Protein AF-A0A2N2DLX6-F1 (afdb_monomer_lite)

pLDDT: mean 89.73, std 10.31, range [38.12, 97.88]

Structure (mmCIF, N/CA/C/O backbone):
data_AF-A0A2N2DLX6-F1
#
_entry.id   AF-A0A2N2DLX6-F1
#
loop_
_atom_site.group_PDB
_atom_site.id
_atom_site.type_symbol
_atom_site.label_atom_id
_atom_site.label_alt_id
_atom_site.label_comp_id
_atom_site.label_asym_id
_atom_site.label_entity_id
_atom_site.label_seq_id
_atom_site.pdbx_PDB_ins_code
_atom_site.Cartn_x
_atom_site.Cartn_y
_atom_site.Cartn_z
_atom_site.occupancy
_atom_site.B_iso_or_equiv
_atom_site.auth_seq_id
_atom_site.auth_comp_id
_atom_site.auth_asym_id
_atom_site.auth_atom_id
_atom_site.pdbx_PDB_model_num
ATOM 1 N N . MET A 1 1 ? 46.794 -25.945 -64.227 1.00 38.12 1 MET A N 1
ATOM 2 C CA . MET A 1 1 ? 47.558 -24.685 -64.348 1.00 38.12 1 MET A CA 1
ATOM 3 C C . MET A 1 1 ? 46.532 -23.565 -64.171 1.00 38.12 1 MET A C 1
ATOM 5 O O . MET A 1 1 ? 45.682 -23.446 -65.035 1.00 38.12 1 MET A O 1
ATOM 9 N N . LEU A 1 2 ? 46.270 -23.154 -62.918 1.00 45.91 2 LEU A N 1
ATOM 10 C CA . LEU A 1 2 ? 46.812 -21.938 -62.258 1.00 45.91 2 LEU A CA 1
ATOM 11 C C . LEU A 1 2 ? 46.259 -20.665 -62.943 1.00 45.91 2 LEU A C 1
ATOM 13 O O . LEU A 1 2 ? 46.524 -20.515 -64.124 1.00 45.91 2 LEU A O 1
ATOM 17 N N . LEU A 1 3 ? 45.515 -19.717 -62.358 1.00 49.00 3 LEU A N 1
ATOM 18 C CA . LEU A 1 3 ? 45.107 -19.323 -60.996 1.00 49.00 3 LEU A CA 1
ATOM 19 C C . LEU A 1 3 ? 43.761 -18.553 -61.140 1.00 49.00 3 LEU A C 1
ATOM 21 O O . LEU A 1 3 ? 43.559 -17.886 -62.147 1.00 49.00 3 LEU A O 1
ATOM 25 N N . ASP A 1 4 ? 42.742 -18.783 -60.311 1.00 54.53 4 ASP A N 1
ATOM 26 C CA . ASP A 1 4 ? 42.351 -17.916 -59.177 1.00 54.53 4 ASP A CA 1
ATOM 27 C C . ASP A 1 4 ? 42.213 -16.412 -59.535 1.00 54.53 4 ASP A C 1
ATOM 29 O O . ASP A 1 4 ? 43.084 -15.610 -59.209 1.00 54.53 4 ASP A O 1
ATOM 33 N N . ASP A 1 5 ? 41.122 -16.017 -60.212 1.00 52.72 5 ASP A N 1
ATOM 34 C CA . ASP A 1 5 ? 40.798 -14.598 -60.440 1.00 52.72 5 ASP A CA 1
ATOM 35 C C . ASP A 1 5 ? 39.872 -14.085 -59.326 1.00 52.72 5 ASP A C 1
ATOM 37 O O . ASP A 1 5 ? 38.638 -14.162 -59.383 1.00 52.72 5 ASP A O 1
ATOM 41 N N . LYS A 1 6 ? 40.510 -13.630 -58.245 1.00 55.53 6 LYS A N 1
ATOM 42 C CA . LYS A 1 6 ? 39.879 -13.025 -57.071 1.00 55.53 6 LYS A CA 1
ATOM 43 C C . LYS A 1 6 ? 39.312 -11.655 -57.437 1.00 55.53 6 LYS A C 1
ATOM 45 O O . LYS A 1 6 ? 39.980 -10.634 -57.287 1.00 55.53 6 LYS A O 1
ATOM 50 N N . ARG A 1 7 ? 38.052 -11.617 -57.873 1.00 64.12 7 ARG A N 1
ATOM 51 C CA . ARG A 1 7 ? 37.293 -10.365 -58.000 1.00 64.12 7 ARG A CA 1
ATOM 52 C C . ARG A 1 7 ? 37.119 -9.766 -56.603 1.00 64.12 7 ARG A C 1
ATOM 54 O O . ARG A 1 7 ? 36.370 -10.294 -55.787 1.00 64.12 7 ARG A O 1
ATOM 61 N N . GLY A 1 8 ? 37.873 -8.709 -56.310 1.00 64.69 8 GLY A N 1
ATOM 62 C CA . GLY A 1 8 ? 37.719 -7.936 -55.081 1.00 64.69 8 GLY A CA 1
ATOM 63 C C . GLY A 1 8 ? 36.327 -7.309 -55.005 1.00 64.69 8 GLY A C 1
ATOM 64 O O . GLY A 1 8 ? 35.764 -6.917 -56.026 1.00 64.69 8 GLY A O 1
ATOM 65 N N . ILE A 1 9 ? 35.777 -7.223 -53.793 1.00 71.75 9 ILE A N 1
ATOM 66 C CA . ILE A 1 9 ? 34.513 -6.527 -53.522 1.00 71.75 9 ILE A CA 1
ATOM 67 C C . ILE A 1 9 ? 34.672 -5.065 -53.958 1.00 71.75 9 ILE A C 1
ATOM 69 O O . ILE A 1 9 ? 35.661 -4.414 -53.605 1.00 71.75 9 ILE A O 1
ATOM 73 N N . SER A 1 10 ? 33.718 -4.544 -54.732 1.00 86.44 10 SER A N 1
ATOM 74 C CA . SER A 1 10 ? 33.741 -3.136 -55.136 1.00 86.44 10 SER A CA 1
ATOM 75 C C . SER A 1 10 ? 33.531 -2.240 -53.914 1.00 86.44 10 SER A C 1
ATOM 77 O O . SER A 1 10 ? 32.665 -2.505 -53.084 1.00 86.44 10 SER A O 1
ATOM 79 N N . PHE A 1 11 ? 34.274 -1.136 -53.807 1.00 82.56 11 PHE A N 1
ATOM 80 C CA . PHE A 1 11 ? 34.118 -0.178 -52.703 1.00 82.56 11 PHE A CA 1
ATOM 81 C C . PHE A 1 11 ? 32.663 0.300 -52.546 1.00 82.56 11 PHE A C 1
ATOM 83 O O . PHE A 1 11 ? 32.160 0.428 -51.431 1.00 82.56 11 PHE A O 1
ATOM 90 N N . LEU A 1 12 ? 31.959 0.484 -53.667 1.00 88.88 12 LEU A N 1
ATOM 91 C CA . LEU A 1 12 ? 30.547 0.863 -53.682 1.00 88.88 12 LEU A CA 1
ATOM 92 C C . LEU A 1 12 ? 29.637 -0.232 -53.102 1.00 88.88 12 LEU A C 1
ATOM 94 O O . LEU A 1 12 ? 28.677 0.073 -52.400 1.00 88.88 12 LEU A O 1
ATOM 98 N N . GLU A 1 13 ? 29.945 -1.501 -53.368 1.00 86.88 13 GLU A N 1
ATOM 99 C CA . GLU A 1 13 ? 29.190 -2.651 -52.863 1.00 86.88 13 GLU A CA 1
ATOM 100 C C . GLU A 1 13 ? 29.298 -2.748 -51.338 1.00 86.88 13 GLU A C 1
ATOM 102 O O . GLU A 1 13 ? 28.284 -2.864 -50.652 1.00 86.88 13 GLU A O 1
ATOM 107 N N . THR A 1 14 ? 30.503 -2.564 -50.793 1.00 90.12 14 THR A N 1
ATOM 108 C CA . THR A 1 14 ? 30.725 -2.508 -49.341 1.00 90.12 14 THR A CA 1
ATOM 109 C C . THR A 1 14 ? 29.944 -1.367 -48.685 1.00 90.12 14 THR A C 1
ATOM 111 O O . THR A 1 14 ? 29.350 -1.563 -47.626 1.00 90.12 14 THR A O 1
ATOM 114 N N . LEU A 1 15 ? 29.892 -0.184 -49.308 1.00 93.19 15 LEU A N 1
ATOM 115 C CA . LEU A 1 15 ? 29.129 0.954 -48.780 1.00 93.19 15 LEU A CA 1
ATOM 116 C C . LEU A 1 15 ? 27.617 0.698 -48.770 1.00 93.19 15 LEU A C 1
ATOM 118 O O . LEU A 1 15 ? 26.944 1.074 -47.810 1.00 93.19 15 LEU A O 1
ATOM 122 N N . MET A 1 16 ? 27.086 0.039 -49.802 1.00 93.50 16 MET A N 1
ATOM 123 C CA . MET A 1 16 ? 25.670 -0.340 -49.850 1.00 93.50 16 MET A CA 1
ATOM 124 C C . MET A 1 16 ? 25.325 -1.400 -48.799 1.00 93.50 16 MET A C 1
ATOM 126 O O . MET A 1 16 ? 24.292 -1.308 -48.144 1.00 93.50 16 MET A O 1
ATOM 130 N N . VAL A 1 17 ? 26.195 -2.388 -48.584 1.00 95.00 17 VAL A N 1
ATOM 131 C CA . VAL A 1 17 ? 25.981 -3.400 -47.539 1.00 95.00 17 VAL A CA 1
ATOM 132 C C . VAL A 1 17 ? 26.037 -2.769 -46.146 1.00 95.00 17 VAL A C 1
ATOM 134 O O . VAL A 1 17 ? 25.178 -3.049 -45.312 1.00 95.00 17 VAL A O 1
ATOM 137 N N . LEU A 1 18 ? 26.999 -1.876 -45.895 1.00 94.56 18 LEU A N 1
ATOM 138 C CA . LEU A 1 18 ? 27.113 -1.171 -44.616 1.00 94.56 18 LEU A CA 1
ATOM 139 C C . LEU A 1 18 ? 25.885 -0.306 -44.322 1.00 94.56 18 LEU A C 1
ATOM 141 O O . LEU A 1 18 ? 25.381 -0.347 -43.201 1.00 94.56 18 LEU A O 1
ATOM 145 N N . SER A 1 19 ? 25.368 0.430 -45.310 1.00 95.25 19 SER A N 1
ATOM 146 C CA . SER A 1 19 ? 24.179 1.266 -45.110 1.00 95.25 19 SER A CA 1
ATOM 147 C C . SER A 1 19 ? 22.937 0.433 -44.781 1.00 95.25 19 SER A C 1
ATOM 149 O O . SER A 1 19 ? 22.180 0.790 -43.875 1.00 95.25 19 SER A O 1
ATOM 151 N N . LEU A 1 20 ? 22.769 -0.720 -45.438 1.00 96.81 20 LEU A N 1
ATOM 152 C CA . LEU A 1 20 ? 21.690 -1.663 -45.138 1.00 96.81 20 LEU A CA 1
ATOM 153 C C . LEU A 1 20 ? 21.824 -2.257 -43.731 1.00 96.81 20 LEU A C 1
ATOM 155 O O . LEU A 1 20 ? 20.841 -2.296 -42.991 1.00 96.81 20 LEU A O 1
ATOM 159 N N . ILE A 1 21 ? 23.030 -2.661 -43.322 1.00 97.00 21 ILE A N 1
ATOM 160 C CA . ILE A 1 21 ? 23.274 -3.174 -41.966 1.00 97.00 21 ILE A CA 1
ATOM 161 C C . ILE A 1 21 ? 22.959 -2.100 -40.922 1.00 97.00 21 ILE A C 1
ATOM 163 O O . ILE A 1 21 ? 22.255 -2.383 -39.955 1.00 97.00 21 ILE A O 1
ATOM 167 N N . SER A 1 22 ? 23.418 -0.861 -41.116 1.00 96.75 22 SER A N 1
ATOM 168 C CA . SER A 1 22 ? 23.111 0.241 -40.199 1.00 96.75 22 SER A CA 1
ATOM 169 C C . SER A 1 22 ? 21.607 0.480 -40.075 1.00 96.75 22 SER A C 1
ATOM 171 O O . SER A 1 22 ? 21.111 0.643 -38.962 1.00 96.75 22 SER A O 1
ATOM 173 N N . MET A 1 23 ? 20.863 0.437 -41.184 1.00 97.00 23 MET A N 1
ATOM 174 C CA . MET A 1 23 ? 19.405 0.578 -41.161 1.00 97.00 23 MET A CA 1
ATOM 175 C C . MET A 1 23 ? 18.739 -0.538 -40.344 1.00 97.00 23 MET A C 1
ATOM 177 O O . MET A 1 23 ? 17.899 -0.259 -39.487 1.00 97.00 23 MET A O 1
ATOM 181 N N . VAL A 1 24 ? 19.148 -1.791 -40.555 1.00 97.88 24 VAL A N 1
ATOM 182 C CA . VAL A 1 24 ? 18.627 -2.941 -39.801 1.00 97.88 24 VAL A CA 1
ATOM 183 C C . VAL A 1 24 ? 18.959 -2.823 -38.312 1.00 97.88 24 VAL A C 1
ATOM 185 O O . VAL A 1 24 ? 18.094 -3.073 -37.475 1.00 97.88 24 VAL A O 1
ATOM 188 N N . LEU A 1 25 ? 20.174 -2.391 -37.966 1.00 97.56 25 LEU A N 1
ATOM 189 C CA . LEU A 1 25 ? 20.588 -2.201 -36.574 1.00 97.56 25 LEU A CA 1
ATOM 190 C C . LEU A 1 25 ? 19.783 -1.101 -35.874 1.00 97.56 25 LEU A C 1
ATOM 192 O O . LEU A 1 25 ? 19.370 -1.293 -34.733 1.00 97.56 25 LEU A O 1
ATOM 196 N N . VAL A 1 26 ? 19.512 0.022 -36.547 1.00 97.62 26 VAL A N 1
ATOM 197 C CA . VAL A 1 26 ? 18.688 1.110 -35.988 1.00 97.62 26 VAL A CA 1
ATOM 198 C C . VAL A 1 26 ? 17.266 0.631 -35.704 1.00 97.62 26 VAL A C 1
ATOM 200 O O . VAL A 1 26 ? 16.720 0.913 -34.635 1.00 97.62 26 VAL A O 1
ATOM 203 N N . LEU A 1 27 ? 16.671 -0.124 -36.631 1.00 97.06 27 LEU A N 1
ATOM 204 C CA . LEU A 1 27 ? 15.345 -0.707 -36.435 1.00 97.06 27 LEU A CA 1
ATOM 205 C C . LEU A 1 27 ? 15.354 -1.717 -35.284 1.00 97.06 27 LEU A C 1
ATOM 207 O O . LEU A 1 27 ? 14.529 -1.620 -34.377 1.00 97.06 27 LEU A O 1
ATOM 211 N N . GLY A 1 28 ? 16.321 -2.637 -35.275 1.00 97.19 28 GLY A N 1
ATOM 212 C CA . GLY A 1 28 ? 16.469 -3.642 -34.222 1.00 97.19 28 GLY A CA 1
ATOM 213 C C . GLY A 1 28 ? 16.643 -3.021 -32.836 1.00 97.19 28 GLY A C 1
ATOM 214 O O . GLY A 1 28 ? 15.957 -3.414 -31.893 1.00 97.19 28 GLY A O 1
ATOM 215 N N . TYR A 1 29 ? 17.493 -1.998 -32.718 1.00 96.44 29 TYR A N 1
ATOM 216 C CA . TYR A 1 29 ? 17.691 -1.272 -31.466 1.00 96.44 29 TYR A CA 1
ATOM 217 C C . TYR A 1 29 ? 16.417 -0.553 -31.013 1.00 96.44 29 TYR A C 1
ATOM 219 O O . TYR A 1 29 ? 16.083 -0.584 -29.832 1.00 96.44 29 TYR A O 1
ATOM 227 N N . SER A 1 30 ? 15.674 0.046 -31.946 1.00 95.69 30 SER A N 1
ATOM 228 C CA . SER A 1 30 ? 14.420 0.741 -31.643 1.00 95.69 30 SER A CA 1
ATOM 229 C C . SER A 1 30 ? 13.362 -0.219 -31.087 1.00 95.69 30 SER A C 1
ATOM 231 O O . SER A 1 30 ? 12.737 0.086 -30.072 1.00 95.69 30 SER A O 1
ATOM 233 N N . PHE A 1 31 ? 13.207 -1.408 -31.683 1.00 96.31 31 PHE A N 1
ATOM 234 C CA . PHE A 1 31 ? 12.319 -2.453 -31.159 1.00 96.31 31 PHE A CA 1
ATOM 235 C C . PHE A 1 31 ? 12.766 -2.971 -29.794 1.00 96.31 31 PHE A C 1
ATOM 237 O O . PHE A 1 31 ? 11.935 -3.124 -28.899 1.00 96.31 31 PHE A O 1
ATOM 244 N N . TYR A 1 32 ? 14.066 -3.208 -29.613 1.00 96.62 32 TYR A N 1
ATOM 245 C CA . TYR A 1 32 ? 14.611 -3.640 -28.330 1.00 96.62 32 TYR A CA 1
ATOM 246 C C . TYR A 1 32 ? 14.360 -2.601 -27.229 1.00 96.62 32 TYR A C 1
ATOM 248 O O . TYR A 1 32 ? 13.805 -2.935 -26.184 1.00 96.62 32 TYR A O 1
ATOM 256 N N . ALA A 1 33 ? 14.711 -1.336 -27.474 1.00 95.69 33 ALA A N 1
ATOM 257 C CA . ALA A 1 33 ? 14.531 -0.251 -26.515 1.00 95.69 33 ALA A CA 1
ATOM 258 C C . ALA A 1 33 ? 13.050 -0.052 -26.160 1.00 95.69 33 ALA A C 1
ATOM 260 O O . ALA A 1 33 ? 12.704 0.139 -24.993 1.00 95.69 33 ALA A O 1
ATOM 261 N N . PHE A 1 34 ? 12.167 -0.150 -27.155 1.00 96.06 34 PHE A N 1
ATOM 262 C CA . PHE A 1 34 ? 10.724 -0.103 -26.949 1.00 96.06 34 PHE A CA 1
ATOM 263 C C . PHE A 1 34 ? 10.223 -1.271 -26.089 1.00 96.06 34 PHE A C 1
ATOM 265 O O . PHE A 1 34 ? 9.512 -1.047 -25.110 1.00 96.06 34 PHE A O 1
ATOM 272 N N . GLY A 1 35 ? 10.630 -2.502 -26.408 1.00 96.00 35 GLY A N 1
ATOM 273 C CA . GLY A 1 35 ? 10.249 -3.696 -25.653 1.00 96.00 35 GLY A CA 1
ATOM 274 C C . GLY A 1 35 ? 10.729 -3.649 -24.204 1.00 96.00 35 GLY A C 1
ATOM 275 O O . GLY A 1 35 ? 9.939 -3.876 -23.291 1.00 96.00 35 GLY A O 1
ATOM 276 N N . ALA A 1 36 ? 11.991 -3.274 -23.984 1.00 95.50 36 ALA A N 1
ATOM 277 C CA . ALA A 1 36 ? 12.562 -3.124 -22.647 1.00 95.50 36 ALA A CA 1
ATOM 278 C C . ALA A 1 36 ? 11.802 -2.078 -21.816 1.00 95.50 36 ALA A C 1
ATOM 280 O O . ALA A 1 36 ? 11.491 -2.318 -20.651 1.00 95.50 36 ALA A O 1
ATOM 281 N N . ARG A 1 37 ? 11.438 -0.942 -22.426 1.00 92.88 37 ARG A N 1
ATOM 282 C CA . ARG A 1 37 ? 10.653 0.103 -21.757 1.00 92.88 37 ARG A CA 1
ATOM 283 C C . ARG A 1 37 ? 9.257 -0.382 -21.372 1.00 92.88 37 ARG A C 1
ATOM 285 O O . ARG A 1 37 ? 8.828 -0.137 -20.250 1.00 92.88 37 ARG A O 1
ATOM 292 N N . ILE A 1 38 ? 8.551 -1.053 -22.283 1.00 92.12 38 ILE A N 1
ATOM 293 C CA . ILE A 1 38 ? 7.214 -1.594 -21.994 1.00 92.12 38 ILE A CA 1
ATOM 294 C C . ILE A 1 38 ? 7.280 -2.634 -20.881 1.00 92.12 38 ILE A C 1
ATOM 296 O O . ILE A 1 38 ? 6.447 -2.607 -19.978 1.00 92.12 38 ILE A O 1
ATOM 300 N N . PHE A 1 39 ? 8.271 -3.523 -20.928 1.00 93.50 39 PHE A N 1
ATOM 301 C CA . PHE A 1 39 ? 8.444 -4.545 -19.907 1.00 93.50 39 PHE A CA 1
ATOM 302 C C . PHE A 1 39 ? 8.681 -3.925 -18.525 1.00 93.50 39 PHE A C 1
ATOM 304 O O . PHE A 1 39 ? 7.990 -4.290 -17.581 1.00 93.50 39 PHE A O 1
ATOM 311 N N . ALA A 1 40 ? 9.573 -2.934 -18.426 1.00 89.62 40 ALA A N 1
ATOM 312 C CA . ALA A 1 40 ? 9.856 -2.245 -17.166 1.00 89.62 40 ALA A CA 1
ATOM 313 C C . ALA A 1 40 ? 8.613 -1.547 -16.580 1.00 89.62 40 ALA A C 1
ATOM 315 O O . ALA A 1 40 ? 8.355 -1.647 -15.382 1.00 89.62 40 ALA A O 1
ATOM 316 N N . ILE A 1 41 ? 7.807 -0.886 -17.421 1.00 89.00 41 ILE A N 1
ATOM 317 C CA . ILE A 1 41 ? 6.545 -0.260 -16.988 1.00 89.00 41 ILE A CA 1
ATOM 318 C C . ILE A 1 41 ? 5.555 -1.325 -16.496 1.00 89.00 41 ILE A C 1
ATOM 320 O O . ILE A 1 41 ? 4.946 -1.169 -15.441 1.00 89.00 41 ILE A O 1
ATOM 324 N N . GLY A 1 42 ? 5.402 -2.424 -17.242 1.00 89.81 42 GLY A N 1
ATOM 325 C CA . GLY A 1 42 ? 4.493 -3.507 -16.867 1.00 89.81 42 GLY A CA 1
ATOM 326 C C . GLY A 1 42 ? 4.901 -4.213 -15.572 1.00 89.81 42 GLY A C 1
ATOM 327 O O . GLY A 1 42 ? 4.042 -4.558 -14.759 1.00 89.81 42 GLY A O 1
ATOM 328 N N . GLU A 1 43 ? 6.203 -4.401 -15.355 1.00 90.69 43 GLU A N 1
ATOM 329 C CA . GLU A 1 43 ? 6.752 -4.969 -14.125 1.00 90.69 43 GLU A CA 1
ATOM 330 C C . GLU A 1 43 ? 6.453 -4.074 -12.917 1.00 90.69 43 GLU A C 1
ATOM 332 O O . GLU A 1 43 ? 5.891 -4.553 -11.931 1.00 90.69 43 GLU A O 1
ATOM 337 N N . SER A 1 44 ? 6.746 -2.775 -13.022 1.00 88.44 44 SER A N 1
ATOM 338 C CA . SER A 1 44 ? 6.497 -1.800 -11.954 1.00 88.44 44 SER A CA 1
ATOM 339 C C . SER A 1 44 ? 5.016 -1.749 -11.554 1.00 88.44 44 SER A C 1
ATOM 341 O O . SER A 1 44 ? 4.671 -1.936 -10.383 1.00 88.44 44 SER A O 1
ATOM 343 N N . GLN A 1 45 ? 4.113 -1.665 -12.538 1.00 89.62 45 GLN A N 1
ATOM 344 C CA . GLN A 1 45 ? 2.668 -1.698 -12.295 1.00 89.62 45 GLN A CA 1
ATOM 345 C C . GLN A 1 45 ? 2.210 -3.009 -11.646 1.00 89.62 45 GLN A C 1
ATOM 347 O O . GLN A 1 45 ? 1.387 -3.002 -10.730 1.00 89.62 45 GLN A O 1
ATOM 352 N N . THR A 1 46 ? 2.736 -4.148 -12.102 1.00 91.12 46 THR A N 1
ATOM 353 C CA . THR A 1 46 ? 2.380 -5.461 -11.547 1.00 91.12 46 THR A CA 1
ATOM 354 C C . THR A 1 46 ? 2.830 -5.593 -10.094 1.00 91.12 46 THR A C 1
ATOM 356 O O . THR A 1 46 ? 2.085 -6.130 -9.271 1.00 91.12 46 THR A O 1
ATOM 359 N N . ASN A 1 47 ? 4.025 -5.098 -9.767 1.00 90.19 47 ASN A N 1
ATOM 360 C CA . ASN A 1 47 ? 4.550 -5.112 -8.406 1.00 90.19 47 ASN A CA 1
ATOM 361 C C . ASN A 1 47 ? 3.708 -4.216 -7.486 1.00 90.19 47 ASN A C 1
ATOM 363 O O . ASN A 1 47 ? 3.260 -4.686 -6.443 1.00 90.19 47 ASN A O 1
ATOM 367 N N . MET A 1 48 ? 3.365 -2.996 -7.915 1.00 91.38 48 MET A N 1
ATOM 368 C CA . MET A 1 48 ? 2.477 -2.107 -7.155 1.00 91.38 48 MET A CA 1
ATOM 369 C C . MET A 1 48 ? 1.105 -2.747 -6.882 1.00 91.38 48 MET A C 1
ATOM 371 O O . MET A 1 48 ? 0.626 -2.756 -5.747 1.00 91.38 48 MET A O 1
ATOM 375 N N . GLN A 1 49 ? 0.472 -3.340 -7.900 1.00 92.38 49 GLN A N 1
ATOM 376 C CA . GLN A 1 49 ? -0.815 -4.023 -7.719 1.00 92.38 49 GLN A CA 1
ATOM 377 C C . GLN A 1 49 ? -0.714 -5.217 -6.768 1.00 92.38 49 GLN A C 1
ATOM 379 O O . GLN A 1 49 ? -1.638 -5.469 -5.989 1.00 92.38 49 GLN A O 1
ATOM 384 N N . ARG A 1 50 ? 0.385 -5.974 -6.843 1.00 92.69 50 ARG A N 1
ATOM 385 C CA . ARG A 1 50 ? 0.643 -7.100 -5.945 1.00 92.69 50 ARG A CA 1
ATOM 386 C C . ARG A 1 50 ? 0.737 -6.619 -4.502 1.00 92.69 50 ARG A C 1
ATOM 388 O O . ARG A 1 50 ? 0.057 -7.187 -3.654 1.00 92.69 50 ARG A O 1
ATOM 395 N N . ASP A 1 51 ? 1.503 -5.571 -4.243 1.00 92.50 51 ASP A N 1
ATOM 396 C CA . ASP A 1 51 ? 1.706 -5.030 -2.899 1.00 92.50 51 ASP A CA 1
ATOM 397 C C . ASP A 1 51 ? 0.419 -4.503 -2.277 1.00 92.50 51 ASP A C 1
ATOM 399 O O . ASP A 1 51 ? 0.110 -4.812 -1.126 1.00 92.50 51 ASP A O 1
ATOM 403 N N . ILE A 1 52 ? -0.385 -3.785 -3.059 1.00 94.44 52 ILE A N 1
ATOM 404 C CA . ILE A 1 52 ? -1.677 -3.268 -2.603 1.00 94.44 52 ILE A CA 1
ATOM 405 C C . ILE A 1 52 ? -2.644 -4.414 -2.274 1.00 94.44 52 ILE A C 1
ATOM 407 O O . ILE A 1 52 ? -3.352 -4.362 -1.268 1.00 94.44 52 ILE A O 1
ATOM 411 N N . ARG A 1 53 ? -2.647 -5.495 -3.067 1.00 94.75 53 ARG A N 1
ATOM 412 C CA . ARG A 1 53 ? -3.449 -6.695 -2.764 1.00 94.75 53 ARG A CA 1
ATOM 413 C C . ARG A 1 53 ? -2.940 -7.431 -1.528 1.00 94.75 53 ARG A C 1
ATOM 415 O O . ARG A 1 53 ? -3.744 -7.794 -0.677 1.00 94.75 53 ARG A O 1
ATOM 422 N N . LEU A 1 54 ? -1.625 -7.609 -1.396 1.00 93.94 54 LEU A N 1
ATOM 423 C CA . LEU A 1 54 ? -1.018 -8.234 -0.218 1.00 93.94 54 LEU A CA 1
ATOM 424 C C . LEU A 1 54 ? -1.345 -7.452 1.057 1.00 93.94 54 LEU A C 1
ATOM 426 O O . LEU A 1 54 ? -1.678 -8.059 2.076 1.00 93.94 54 LEU A O 1
ATOM 430 N N . ALA A 1 55 ? -1.313 -6.121 0.992 1.00 94.88 55 ALA A N 1
ATOM 431 C CA . ALA A 1 55 ? -1.735 -5.257 2.083 1.00 94.88 55 ALA A CA 1
ATOM 432 C C . ALA A 1 55 ? -3.216 -5.426 2.421 1.00 94.88 55 ALA A C 1
ATOM 434 O O . ALA A 1 55 ? -3.558 -5.595 3.590 1.00 94.88 55 ALA A O 1
ATOM 435 N N . ALA A 1 56 ? -4.091 -5.422 1.415 1.00 96.56 56 ALA A N 1
ATOM 436 C CA . ALA A 1 56 ? -5.523 -5.603 1.618 1.00 96.56 56 ALA A CA 1
ATOM 437 C C . ALA A 1 56 ? -5.844 -6.959 2.264 1.00 96.56 56 ALA A C 1
ATOM 439 O O . ALA A 1 56 ? -6.620 -7.029 3.223 1.00 96.56 56 ALA A O 1
ATOM 440 N N . ASP A 1 57 ? -5.202 -8.028 1.794 1.00 96.38 57 ASP A N 1
ATOM 441 C CA . ASP A 1 57 ? -5.333 -9.373 2.354 1.00 96.38 57 ASP A CA 1
ATOM 442 C C . ASP A 1 57 ? -4.782 -9.450 3.782 1.00 96.38 57 ASP A C 1
ATOM 444 O O . ASP A 1 57 ? -5.353 -10.133 4.640 1.00 96.38 57 ASP A O 1
ATOM 448 N N . PHE A 1 58 ? -3.671 -8.761 4.051 1.00 95.94 58 PHE A N 1
ATOM 449 C CA . PHE A 1 58 ? -3.079 -8.662 5.380 1.00 95.94 58 PHE A CA 1
ATOM 450 C C . PHE A 1 58 ? -4.023 -7.951 6.356 1.00 95.94 58 PHE A C 1
ATOM 452 O O . PHE A 1 58 ? -4.415 -8.554 7.355 1.00 95.94 58 PHE A O 1
ATOM 459 N N . ILE A 1 59 ? -4.459 -6.728 6.035 1.00 96.62 59 ILE A N 1
ATOM 460 C CA . ILE A 1 59 ? -5.400 -5.941 6.847 1.00 96.62 59 ILE A CA 1
ATOM 461 C C . ILE A 1 59 ? -6.659 -6.759 7.120 1.00 96.62 59 ILE A C 1
ATOM 463 O O . ILE A 1 59 ? -7.047 -6.932 8.273 1.00 96.62 59 ILE A O 1
ATOM 467 N N . THR A 1 60 ? -7.258 -7.332 6.074 1.00 96.62 60 THR A N 1
ATOM 468 C CA . THR A 1 60 ? -8.488 -8.124 6.186 1.00 96.62 60 THR A CA 1
ATOM 469 C C . THR A 1 60 ? -8.335 -9.287 7.155 1.00 96.62 60 THR A C 1
ATOM 471 O O . THR A 1 60 ? -9.194 -9.506 8.009 1.00 96.62 60 THR A O 1
ATOM 474 N N . ARG A 1 61 ? -7.240 -10.041 7.046 1.00 95.31 61 ARG A N 1
ATOM 475 C CA . ARG A 1 61 ? -6.981 -11.204 7.900 1.00 95.31 61 ARG A CA 1
ATOM 476 C C . ARG A 1 61 ? -6.779 -10.814 9.359 1.00 95.31 61 ARG A C 1
ATOM 478 O O . ARG A 1 61 ? -7.255 -11.518 10.245 1.00 95.31 61 ARG A O 1
ATOM 485 N N . GLU A 1 62 ? -6.088 -9.707 9.589 1.00 94.44 62 GLU A N 1
ATOM 486 C CA . GLU A 1 62 ? -5.761 -9.220 10.923 1.00 94.44 62 GLU A CA 1
ATOM 487 C C . GLU A 1 62 ? -6.984 -8.653 11.656 1.00 94.44 62 GLU A C 1
ATOM 489 O O . GLU A 1 62 ? -7.188 -8.949 12.835 1.00 94.44 62 GLU A O 1
ATOM 494 N N . VAL A 1 63 ? -7.839 -7.898 10.959 1.00 95.00 63 VAL A N 1
ATOM 495 C CA . VAL A 1 63 ? -8.971 -7.190 11.582 1.00 95.00 63 VAL A CA 1
ATOM 496 C C . VAL A 1 63 ? -10.255 -8.021 11.661 1.00 95.00 63 VAL A C 1
ATOM 498 O O . VAL A 1 63 ? -11.035 -7.827 12.595 1.00 95.00 63 VAL A O 1
ATOM 501 N N . ARG A 1 64 ? -10.475 -8.984 10.749 1.00 93.81 64 ARG A N 1
ATOM 502 C CA . ARG A 1 64 ? -11.740 -9.747 10.629 1.00 93.81 64 ARG A CA 1
ATOM 503 C C . ARG A 1 64 ? -12.187 -10.412 11.932 1.00 93.81 64 ARG A C 1
ATOM 505 O O . ARG A 1 64 ? -13.375 -10.410 12.242 1.00 93.81 64 ARG A O 1
ATOM 512 N N . ASN A 1 65 ? -11.246 -10.979 12.687 1.00 93.12 65 ASN A N 1
ATOM 513 C CA . ASN A 1 65 ? -11.516 -11.664 13.959 1.00 93.12 65 ASN A CA 1
ATOM 514 C C . ASN A 1 65 ? -10.983 -10.884 15.172 1.00 93.12 65 ASN A C 1
ATOM 516 O O . ASN A 1 65 ? -10.769 -11.461 16.240 1.00 93.12 65 ASN A O 1
ATOM 520 N N . SER A 1 66 ? -10.747 -9.579 15.019 1.00 92.44 66 SER A N 1
ATOM 521 C CA . SER A 1 66 ? -10.306 -8.735 16.127 1.00 92.44 66 SER A CA 1
ATOM 522 C C . SER A 1 66 ? -11.389 -8.629 17.204 1.00 92.44 66 SER A C 1
ATOM 524 O O . SER A 1 66 ? -12.574 -8.510 16.905 1.00 92.44 66 SER A O 1
ATOM 526 N N . ARG A 1 67 ? -10.985 -8.697 18.475 1.00 92.19 67 ARG A N 1
ATOM 527 C CA . ARG A 1 67 ? -11.873 -8.584 19.643 1.00 92.19 67 ARG A CA 1
ATOM 528 C C . ARG A 1 67 ? -12.221 -7.134 19.969 1.00 92.19 67 ARG A C 1
ATOM 530 O O . ARG A 1 67 ? -13.273 -6.851 20.528 1.00 92.19 67 ARG A O 1
ATOM 537 N N . SER A 1 68 ? -11.313 -6.219 19.655 1.00 92.12 68 SER A N 1
ATOM 538 C CA . SER A 1 68 ? -11.523 -4.780 19.781 1.00 92.12 68 SER A CA 1
ATOM 539 C C . SER A 1 68 ? -10.799 -4.079 18.650 1.00 92.12 68 SER A C 1
ATOM 541 O O . SER A 1 68 ? -9.688 -4.493 18.313 1.00 92.12 68 SER A O 1
ATOM 543 N N . LEU A 1 69 ? -11.385 -3.004 18.135 1.00 94.62 69 LEU A N 1
ATOM 544 C CA . LEU A 1 69 ? -10.819 -2.187 17.072 1.00 94.62 69 LEU A CA 1
ATOM 545 C C . LEU A 1 69 ? -11.113 -0.711 17.356 1.00 94.62 69 LEU A C 1
ATOM 547 O O . LEU A 1 69 ? -12.185 -0.371 17.848 1.00 94.62 69 LEU A O 1
ATOM 551 N N . SER A 1 70 ? -10.142 0.152 17.078 1.00 94.00 70 SER A N 1
ATOM 552 C CA . SER A 1 70 ? -10.233 1.603 17.208 1.00 94.00 70 SER A CA 1
ATOM 553 C C . SER A 1 70 ? -9.500 2.232 16.035 1.00 94.00 70 SER A C 1
ATOM 555 O O . SER A 1 70 ? -8.355 1.864 15.772 1.00 94.00 70 SER A O 1
ATOM 557 N N . LEU A 1 71 ? -10.142 3.182 15.364 1.00 95.62 71 LEU A N 1
ATOM 558 C CA . LEU A 1 71 ? -9.494 3.997 14.342 1.00 95.62 71 LEU A CA 1
ATOM 559 C C . LEU A 1 71 ? -8.959 5.292 14.954 1.00 95.62 71 LEU A C 1
ATOM 561 O O . LEU A 1 71 ? -9.537 5.794 15.922 1.00 95.62 71 LEU A O 1
ATOM 565 N N . MET A 1 72 ? -7.814 5.757 14.461 1.00 94.75 72 MET A N 1
ATOM 566 C CA . MET A 1 72 ? -7.073 6.903 14.993 1.00 94.75 72 MET A CA 1
ATOM 567 C C . MET A 1 72 ? -6.331 7.621 13.854 1.00 94.75 72 MET A C 1
ATOM 569 O O . MET A 1 72 ? -5.956 6.988 12.870 1.00 94.75 72 MET A O 1
ATOM 573 N N . ASP A 1 73 ? -6.067 8.917 14.009 1.00 92.06 73 ASP A N 1
ATOM 574 C CA . ASP A 1 73 ? -5.267 9.695 13.043 1.00 92.06 73 ASP A CA 1
ATOM 575 C C . ASP A 1 73 ? -3.756 9.548 13.248 1.00 92.06 73 ASP A C 1
ATOM 577 O O . ASP A 1 73 ? -2.961 9.797 12.343 1.00 92.06 73 ASP A O 1
ATOM 581 N N . PHE A 1 74 ? -3.349 9.163 14.458 1.00 91.19 74 PHE A N 1
ATOM 582 C CA . PHE A 1 74 ? -1.952 9.067 14.859 1.00 91.19 74 PHE A CA 1
ATOM 583 C C . PHE A 1 74 ? -1.742 7.841 15.746 1.00 91.19 74 PHE A C 1
ATOM 585 O O . PHE A 1 74 ? -2.654 7.392 16.448 1.00 91.19 74 PHE A O 1
ATOM 592 N N . LEU A 1 75 ? -0.520 7.313 15.727 1.00 91.44 75 LEU A N 1
ATOM 593 C CA . LEU A 1 75 ? -0.095 6.243 16.626 1.00 91.44 75 LEU A CA 1
ATOM 594 C C . LEU A 1 75 ? -0.149 6.691 18.092 1.00 91.44 75 LEU A C 1
ATOM 596 O O . LEU A 1 75 ? 0.115 7.850 18.417 1.00 91.44 75 LEU A O 1
ATOM 600 N N . ASP A 1 76 ? -0.453 5.744 18.982 1.00 88.38 76 ASP A N 1
ATOM 601 C CA . ASP A 1 76 ? -0.332 5.956 20.424 1.00 88.38 76 ASP A CA 1
ATOM 602 C C . ASP A 1 76 ? 1.134 6.293 20.776 1.00 88.38 76 ASP A C 1
ATOM 604 O O . ASP A 1 76 ? 2.068 5.648 20.300 1.00 88.38 76 ASP A O 1
ATOM 608 N N . SER A 1 77 ? 1.343 7.288 21.641 1.00 86.88 77 SER A N 1
ATOM 609 C CA . SER A 1 77 ? 2.662 7.621 22.188 1.00 86.88 77 SER A CA 1
ATOM 610 C C . SER A 1 77 ? 2.577 7.692 23.718 1.00 86.88 77 SER A C 1
ATOM 612 O O . SER A 1 77 ? 1.928 8.603 24.242 1.00 86.88 77 SER A O 1
ATOM 614 N N . PRO A 1 78 ? 3.178 6.738 24.459 1.00 88.31 78 PRO A N 1
ATOM 615 C CA . PRO A 1 78 ? 3.892 5.555 23.967 1.00 88.31 78 PRO A CA 1
ATOM 616 C C . PRO A 1 78 ? 2.950 4.502 23.360 1.00 88.31 78 PRO A C 1
ATOM 618 O O . PRO A 1 78 ? 1.763 4.446 23.694 1.00 88.31 78 PRO A O 1
ATOM 621 N N . ILE A 1 79 ? 3.501 3.633 22.509 1.00 90.19 79 ILE A N 1
ATOM 622 C CA . ILE A 1 79 ? 2.789 2.467 21.973 1.00 90.19 79 ILE A CA 1
ATOM 623 C C . ILE A 1 79 ? 2.296 1.608 23.138 1.00 90.19 79 ILE A C 1
ATOM 625 O O . ILE A 1 79 ? 3.065 1.251 24.031 1.00 90.19 79 ILE A O 1
ATOM 629 N N . LYS A 1 80 ? 1.001 1.281 23.142 1.00 88.06 80 LYS A N 1
ATOM 630 C CA . LYS A 1 80 ? 0.422 0.442 24.197 1.00 88.06 80 LYS A CA 1
ATOM 631 C C . LYS A 1 80 ? 0.732 -1.021 23.926 1.00 88.06 80 LYS A C 1
ATOM 633 O O . LYS A 1 80 ? 0.400 -1.520 22.852 1.00 88.06 80 LYS A O 1
ATOM 638 N N . GLU A 1 81 ? 1.270 -1.692 24.937 1.00 86.44 81 GLU A N 1
ATOM 639 C CA . GLU A 1 81 ? 1.468 -3.141 24.947 1.00 86.44 81 GLU A CA 1
ATOM 640 C C . GLU A 1 81 ? 0.145 -3.893 24.748 1.00 86.44 81 GLU A C 1
ATOM 642 O O . GLU A 1 81 ? -0.939 -3.400 25.096 1.00 86.44 81 GLU A O 1
ATOM 647 N N . ASN A 1 82 ? 0.233 -5.118 24.217 1.00 89.88 82 ASN A N 1
ATOM 648 C CA . ASN A 1 82 ? -0.915 -5.998 23.980 1.00 89.88 82 ASN A CA 1
ATOM 649 C C . ASN A 1 82 ? -1.938 -5.432 22.971 1.00 89.88 82 ASN A C 1
ATOM 651 O O . ASN A 1 82 ? -3.099 -5.842 22.949 1.00 89.88 82 ASN A O 1
ATOM 655 N N . PHE A 1 83 ? -1.535 -4.466 22.148 1.00 93.50 83 PHE A N 1
ATOM 656 C CA . PHE A 1 83 ? -2.300 -3.984 21.004 1.00 93.50 83 PHE A CA 1
ATOM 657 C C . PHE A 1 83 ? -1.478 -4.146 19.736 1.00 93.50 83 PHE A C 1
ATOM 659 O O . PHE A 1 83 ? -0.263 -3.996 19.747 1.00 93.50 83 PHE A O 1
ATOM 666 N N . TYR A 1 84 ? -2.176 -4.412 18.643 1.00 95.50 84 TYR A N 1
ATOM 667 C CA . TYR A 1 84 ? -1.616 -4.413 17.307 1.00 95.50 84 TYR A CA 1
ATOM 668 C C . TYR A 1 84 ? -1.971 -3.104 16.609 1.00 95.50 84 TYR A C 1
ATOM 670 O O . TYR A 1 84 ? -3.072 -2.576 16.811 1.00 95.50 84 TYR A O 1
ATOM 678 N N . TYR A 1 85 ? -1.073 -2.615 15.758 1.00 96.62 85 TYR A N 1
ATOM 679 C CA . TYR A 1 85 ? -1.275 -1.379 15.002 1.00 96.62 85 TYR A CA 1
ATOM 680 C C . TYR A 1 85 ? -1.003 -1.613 13.527 1.00 96.62 85 TYR A C 1
ATOM 682 O O . TYR A 1 85 ? -0.034 -2.282 13.185 1.00 96.62 85 TYR A O 1
ATOM 690 N N . ILE A 1 86 ? -1.837 -1.045 12.661 1.00 97.06 86 ILE A N 1
ATOM 691 C CA . ILE A 1 86 ? -1.597 -0.950 11.220 1.00 97.06 86 ILE A CA 1
ATOM 692 C C . ILE A 1 86 ? -1.675 0.520 10.840 1.00 97.06 86 ILE A C 1
ATOM 694 O O . ILE A 1 86 ? -2.635 1.197 11.202 1.00 97.06 86 ILE A O 1
ATOM 698 N N . TYR A 1 87 ? -0.665 1.001 10.127 1.00 96.56 87 TYR A N 1
ATOM 699 C CA . TYR A 1 87 ? -0.556 2.393 9.705 1.00 96.56 87 TYR A CA 1
ATOM 700 C C . TYR A 1 87 ? 0.326 2.502 8.467 1.00 96.56 87 TYR A C 1
ATOM 702 O O . TYR A 1 87 ? 1.061 1.574 8.115 1.00 96.56 87 TYR A O 1
ATOM 710 N N . LEU A 1 88 ? 0.249 3.655 7.818 1.00 95.62 88 LEU A N 1
ATOM 711 C CA . LEU A 1 88 ? 1.136 4.034 6.732 1.00 95.62 88 LEU A CA 1
ATOM 712 C C . LEU A 1 88 ? 2.256 4.918 7.273 1.00 95.62 88 LEU A C 1
ATOM 714 O O . LEU A 1 88 ? 2.001 5.914 7.944 1.00 95.62 88 LEU A O 1
ATOM 718 N N . GLU A 1 89 ? 3.499 4.581 6.948 1.00 94.75 89 GLU A N 1
ATOM 719 C CA . GLU A 1 89 ? 4.641 5.447 7.221 1.00 94.75 89 GLU A CA 1
ATOM 720 C C . GLU A 1 89 ? 5.716 5.241 6.154 1.00 94.75 89 GLU A C 1
ATOM 722 O O . GLU A 1 89 ? 5.996 4.108 5.760 1.00 94.75 89 GLU A O 1
ATOM 727 N N . HIS A 1 90 ? 6.340 6.328 5.690 1.00 91.50 90 HIS A N 1
ATOM 728 C CA . HIS A 1 90 ? 7.365 6.280 4.637 1.00 91.50 90 HIS A CA 1
ATOM 729 C C . HIS A 1 90 ? 6.897 5.516 3.381 1.00 91.50 90 HIS A C 1
ATOM 731 O O . HIS A 1 90 ? 7.634 4.706 2.817 1.00 91.50 90 HIS A O 1
ATOM 737 N N . ASN A 1 91 ? 5.645 5.738 2.976 1.00 93.12 91 ASN A N 1
ATOM 738 C CA . ASN A 1 91 ? 4.972 5.074 1.856 1.00 93.12 91 ASN A CA 1
ATOM 739 C C . ASN A 1 91 ? 4.874 3.542 1.956 1.00 93.12 91 ASN A C 1
ATOM 741 O O . ASN A 1 91 ? 4.688 2.845 0.956 1.00 93.12 91 ASN A O 1
ATOM 745 N N . CYS A 1 92 ? 5.029 3.002 3.164 1.00 93.38 92 CYS A N 1
ATOM 746 C CA . CYS A 1 92 ? 4.964 1.577 3.444 1.00 93.38 92 CYS A CA 1
ATOM 747 C C . CYS A 1 92 ? 3.891 1.307 4.487 1.00 93.38 92 CYS A C 1
ATOM 749 O O . CYS A 1 92 ? 3.835 1.974 5.523 1.00 93.38 92 CYS A O 1
ATOM 751 N N . ILE A 1 93 ? 3.092 0.269 4.271 1.00 95.31 93 ILE A N 1
ATOM 752 C CA . ILE A 1 93 ? 2.201 -0.211 5.319 1.00 95.31 93 ILE A CA 1
ATOM 753 C C . ILE A 1 93 ? 3.046 -0.962 6.341 1.00 95.31 93 ILE A C 1
ATOM 755 O O . ILE A 1 93 ? 3.766 -1.919 6.021 1.00 95.31 93 ILE A O 1
ATOM 759 N N . LYS A 1 94 ? 2.962 -0.495 7.581 1.00 96.25 94 LYS A N 1
ATOM 760 C CA . LYS A 1 94 ? 3.662 -1.038 8.733 1.00 96.25 94 LYS A CA 1
ATOM 761 C C . LYS A 1 94 ? 2.683 -1.679 9.695 1.00 96.25 94 LYS A C 1
ATOM 763 O O . LYS A 1 94 ? 1.492 -1.367 9.730 1.00 96.25 94 LYS A O 1
ATOM 768 N N . HIS A 1 95 ? 3.217 -2.611 10.467 1.00 96.94 95 HIS A N 1
ATOM 769 C CA . HIS A 1 95 ? 2.485 -3.349 11.473 1.00 96.94 95 HIS A CA 1
ATOM 770 C C . HIS A 1 95 ? 3.313 -3.447 12.741 1.00 96.94 95 HIS A C 1
ATOM 772 O O . HIS A 1 95 ? 4.448 -3.914 12.682 1.00 96.94 95 HIS A O 1
ATOM 778 N N . ILE A 1 96 ? 2.734 -3.039 13.864 1.00 95.94 96 ILE A N 1
ATOM 779 C CA . ILE A 1 96 ? 3.307 -3.278 15.187 1.00 95.94 96 ILE A CA 1
ATOM 780 C C . ILE A 1 96 ? 2.556 -4.441 15.824 1.00 95.94 96 ILE A C 1
ATOM 782 O O . ILE A 1 96 ? 1.319 -4.455 15.830 1.00 95.94 96 ILE A O 1
ATOM 786 N N . ASP A 1 97 ? 3.301 -5.418 16.333 1.00 93.00 97 ASP A N 1
ATOM 787 C CA . ASP A 1 97 ? 2.740 -6.542 17.072 1.00 93.00 97 ASP A CA 1
ATOM 788 C C . ASP A 1 97 ? 2.470 -6.224 18.553 1.00 93.00 97 ASP A C 1
ATOM 790 O O . ASP A 1 97 ? 2.731 -5.130 19.048 1.00 93.00 97 ASP A O 1
ATOM 794 N N . GLN A 1 98 ? 1.914 -7.201 19.268 1.00 89.94 98 GLN A N 1
ATOM 795 C CA . GLN A 1 98 ? 1.583 -7.080 20.690 1.00 89.94 98 GLN A CA 1
ATOM 796 C C . GLN A 1 98 ? 2.795 -6.790 21.594 1.00 89.94 98 GLN A C 1
ATOM 798 O O . GLN A 1 98 ? 2.601 -6.253 22.688 1.00 89.94 98 GLN A O 1
ATOM 803 N N . ASP A 1 99 ? 3.999 -7.153 21.139 1.00 88.50 99 ASP A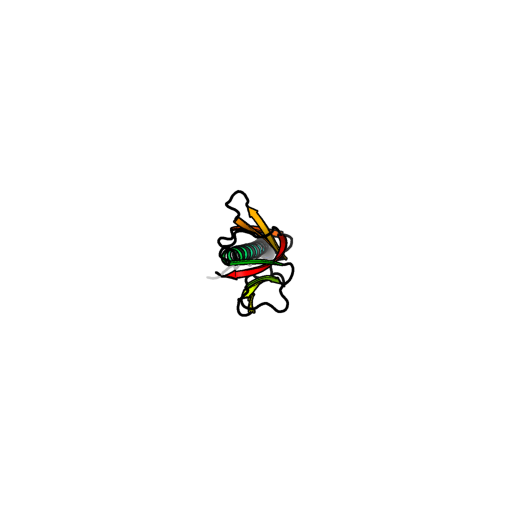 N 1
ATOM 804 C CA . ASP A 1 99 ? 5.275 -6.998 21.838 1.00 88.50 99 ASP A CA 1
ATOM 805 C C . ASP A 1 99 ? 5.952 -5.662 21.474 1.00 88.50 99 ASP A C 1
ATOM 807 O O . ASP A 1 99 ? 7.035 -5.343 21.966 1.00 88.50 99 ASP A O 1
ATOM 811 N N . GLY A 1 100 ? 5.309 -4.858 20.619 1.00 88.69 100 GLY A N 1
ATOM 812 C CA . GLY A 1 100 ? 5.822 -3.577 20.153 1.00 88.69 100 GLY A CA 1
ATOM 813 C C . GLY A 1 100 ? 6.828 -3.698 19.007 1.00 88.69 100 GLY A C 1
ATOM 814 O O . GLY A 1 100 ? 7.444 -2.694 18.647 1.00 88.69 100 GLY A O 1
ATOM 815 N N . MET A 1 101 ? 7.013 -4.886 18.418 1.00 91.06 101 MET A N 1
ATOM 816 C CA . MET A 1 101 ? 7.911 -5.047 17.278 1.00 91.06 101 MET A CA 1
ATOM 817 C C . MET A 1 101 ? 7.246 -4.554 15.998 1.00 91.06 101 MET A C 1
ATOM 819 O O . MET A 1 101 ? 6.173 -5.011 15.599 1.00 91.06 101 MET A O 1
ATOM 823 N N . GLU A 1 102 ? 7.922 -3.629 15.328 1.00 94.19 102 GLU A N 1
ATOM 824 C CA . GLU A 1 102 ? 7.496 -3.092 14.045 1.00 94.19 102 GLU A CA 1
ATOM 825 C C . GLU A 1 102 ? 7.977 -3.982 12.890 1.00 94.19 102 GLU A C 1
ATOM 827 O O . GLU A 1 102 ? 9.133 -4.402 12.827 1.00 94.19 102 GLU A O 1
ATOM 832 N N . SER A 1 103 ? 7.092 -4.239 11.930 1.00 94.62 103 SER A N 1
ATOM 833 C CA . SER A 1 103 ? 7.399 -4.955 10.699 1.00 94.62 103 SER A CA 1
ATOM 834 C C . SER A 1 103 ? 6.774 -4.272 9.485 1.00 94.62 103 SER A C 1
ATOM 836 O O . SER A 1 103 ? 5.636 -3.801 9.511 1.00 94.62 103 SER A O 1
ATOM 838 N N . ARG A 1 104 ? 7.522 -4.248 8.384 1.00 94.94 104 ARG A N 1
ATOM 8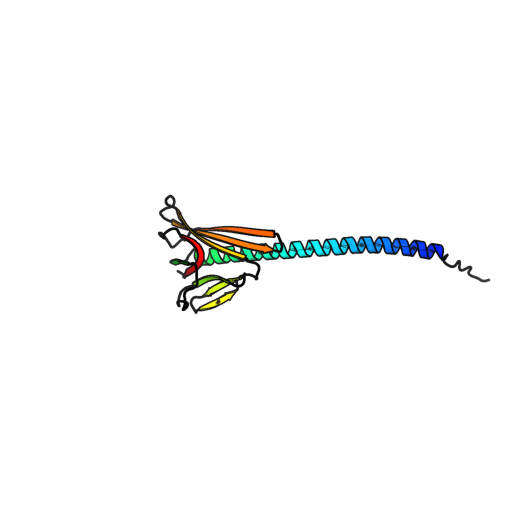39 C CA . ARG A 1 104 ? 7.068 -3.739 7.087 1.00 94.94 104 ARG A CA 1
ATOM 840 C C . ARG A 1 104 ? 6.269 -4.811 6.343 1.00 94.94 104 ARG A C 1
ATOM 842 O O . ARG A 1 104 ? 6.664 -5.978 6.354 1.00 94.94 104 ARG A O 1
ATOM 849 N N . LYS A 1 105 ? 5.155 -4.429 5.707 1.00 93.44 105 LYS A N 1
ATOM 850 C CA . LYS A 1 105 ? 4.258 -5.355 4.983 1.00 93.44 105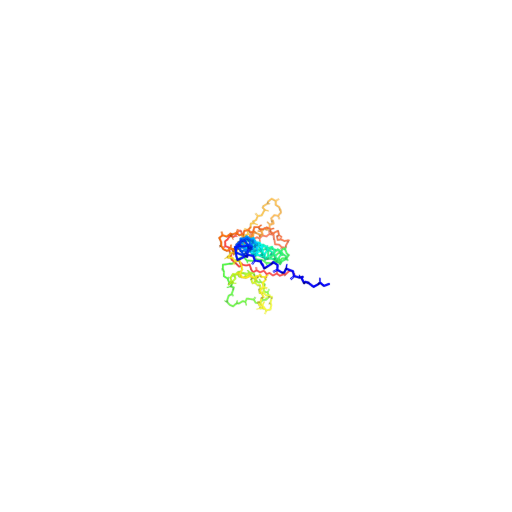 LYS A CA 1
ATOM 851 C C . LYS A 1 105 ? 4.184 -5.124 3.474 1.00 93.44 105 LYS A C 1
ATOM 853 O O . LYS A 1 105 ? 3.780 -6.042 2.770 1.00 93.44 105 LYS A O 1
ATOM 858 N N . THR A 1 106 ? 4.585 -3.952 2.991 1.00 92.19 106 THR A N 1
ATOM 859 C CA . THR A 1 106 ? 4.618 -3.597 1.560 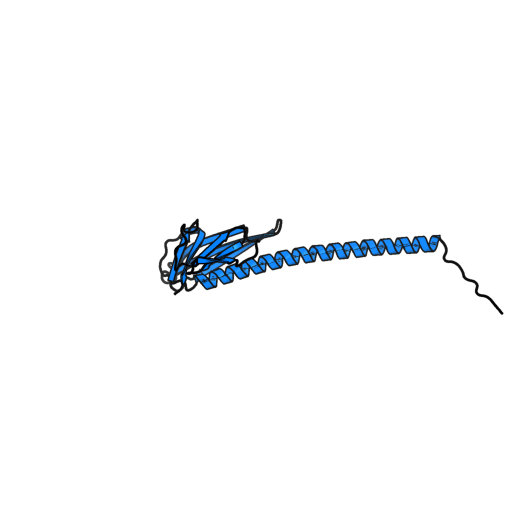1.00 92.19 106 THR A CA 1
ATOM 860 C C . THR A 1 106 ? 5.928 -2.921 1.198 1.00 92.19 106 THR A C 1
ATOM 862 O O . THR A 1 106 ? 6.608 -2.397 2.086 1.00 92.19 106 THR A O 1
ATOM 865 N N . ASP A 1 107 ? 6.242 -2.826 -0.092 1.00 89.56 107 ASP A N 1
ATOM 866 C CA . ASP A 1 107 ? 7.255 -1.897 -0.571 1.00 89.56 107 ASP A CA 1
ATOM 867 C C . ASP A 1 107 ? 6.773 -0.434 -0.465 1.00 89.56 107 ASP A C 1
ATOM 869 O O . ASP A 1 107 ? 5.671 -0.142 0.010 1.00 89.56 107 ASP A O 1
ATOM 873 N N . ALA A 1 108 ? 7.662 0.507 -0.806 1.00 88.62 108 ALA A N 1
ATOM 874 C CA . ALA A 1 108 ? 7.493 1.949 -0.589 1.00 88.62 108 ALA A CA 1
ATOM 875 C C . ALA A 1 108 ? 6.715 2.592 -1.742 1.00 88.62 108 ALA A C 1
ATOM 877 O O . ALA A 1 108 ? 7.201 3.511 -2.397 1.00 88.62 108 ALA A O 1
ATOM 878 N N . VAL A 1 109 ? 5.539 2.038 -2.021 1.00 89.31 109 VAL A N 1
ATOM 879 C CA . VAL A 1 109 ? 4.712 2.358 -3.196 1.00 89.31 109 VAL A CA 1
ATOM 880 C C . VAL A 1 109 ? 3.314 2.850 -2.819 1.00 89.31 109 VAL A C 1
ATOM 882 O O . VAL A 1 109 ? 2.519 3.174 -3.697 1.00 89.31 109 VAL A O 1
ATOM 885 N N . ILE A 1 110 ? 2.995 2.888 -1.521 1.00 92.69 110 ILE A N 1
ATOM 886 C CA . ILE A 1 110 ? 1.678 3.265 -1.002 1.00 92.69 110 ILE A CA 1
ATOM 887 C C . ILE A 1 110 ? 1.701 4.745 -0.635 1.00 92.69 110 ILE A C 1
ATOM 889 O O . ILE A 1 110 ? 2.455 5.145 0.239 1.00 92.69 110 ILE A O 1
ATOM 893 N N . GLU A 1 111 ? 0.875 5.563 -1.269 1.00 93.88 111 GLU A N 1
ATOM 894 C CA . GLU A 1 111 ? 0.777 6.992 -0.958 1.00 93.88 111 GLU A CA 1
ATOM 895 C C . GLU A 1 111 ? -0.234 7.287 0.145 1.00 93.88 111 GLU A C 1
ATOM 897 O O . GLU A 1 111 ? -0.033 8.195 0.948 1.00 93.88 111 GLU A O 1
ATOM 902 N N . GLU A 1 112 ? -1.323 6.524 0.190 1.00 95.12 112 GLU A N 1
ATOM 903 C CA . GLU A 1 112 ? -2.442 6.801 1.082 1.00 95.12 112 GLU A CA 1
ATOM 904 C C . GLU A 1 112 ? -3.051 5.499 1.604 1.00 95.12 112 GLU A C 1
ATOM 906 O O . GLU A 1 112 ? -3.230 4.525 0.868 1.00 95.12 112 GLU A O 1
ATOM 911 N N . LEU A 1 113 ? -3.390 5.506 2.892 1.00 96.25 113 LEU A N 1
ATOM 912 C CA . LEU A 1 113 ? -4.136 4.456 3.568 1.00 96.25 113 LEU A CA 1
ATOM 913 C C . LEU A 1 113 ? -5.182 5.122 4.456 1.00 96.25 113 LEU A C 1
ATOM 915 O O . LEU A 1 113 ? -4.828 5.820 5.405 1.00 96.25 113 LEU A O 1
ATOM 919 N N . ILE A 1 114 ? -6.454 4.893 4.147 1.00 97.12 114 ILE A N 1
ATOM 920 C CA . ILE A 1 114 ? -7.583 5.460 4.885 1.00 97.12 114 ILE A CA 1
ATOM 921 C C . ILE A 1 114 ? -8.491 4.338 5.371 1.00 97.12 114 ILE A C 1
ATOM 923 O O . ILE A 1 114 ? -8.771 3.390 4.638 1.00 97.12 114 ILE A O 1
ATOM 927 N N . PHE A 1 115 ? -8.985 4.484 6.595 1.00 96.94 115 PHE A N 1
ATOM 928 C CA . PHE A 1 115 ? -9.923 3.591 7.250 1.00 96.94 115 PHE A CA 1
ATOM 929 C C . PHE A 1 115 ? -11.229 4.307 7.589 1.00 96.94 115 PHE A C 1
ATOM 931 O O . PHE A 1 115 ? -11.244 5.456 8.031 1.00 96.94 115 PHE A O 1
ATOM 938 N N . GLU A 1 116 ? -12.332 3.583 7.434 1.00 95.88 116 GLU A N 1
ATOM 939 C CA . GLU A 1 116 ? -13.679 4.041 7.746 1.00 95.88 116 GLU A CA 1
ATOM 940 C C . GLU A 1 116 ? -14.469 2.908 8.417 1.00 95.88 116 GLU A C 1
ATOM 942 O O . GLU A 1 116 ? -14.482 1.771 7.945 1.00 95.88 116 GLU A O 1
ATOM 947 N N . LEU A 1 117 ? -15.150 3.203 9.522 1.00 93.81 117 LEU A N 1
ATOM 948 C CA . LEU A 1 117 ? -16.107 2.304 10.160 1.00 93.81 117 LEU A CA 1
ATOM 949 C C . LEU A 1 117 ? -17.529 2.675 9.761 1.00 93.81 117 LEU A C 1
ATOM 951 O O . LEU A 1 117 ? -17.952 3.821 9.913 1.00 93.81 117 LEU A O 1
ATOM 955 N N . LYS A 1 118 ? -18.283 1.665 9.327 1.00 91.00 118 LYS A N 1
ATOM 956 C CA . LYS A 1 118 ? -19.719 1.759 9.062 1.00 91.00 118 LYS A CA 1
ATOM 957 C C . LYS A 1 118 ? -20.469 0.748 9.901 1.00 91.00 118 LYS A C 1
ATOM 959 O O . LYS A 1 118 ? -20.071 -0.410 10.011 1.00 91.00 118 LYS A O 1
ATOM 964 N N . GLU A 1 119 ? -21.589 1.179 10.455 1.00 85.50 119 GLU A N 1
ATOM 965 C CA . GLU A 1 119 ? -22.564 0.267 11.035 1.00 85.50 119 GLU A CA 1
ATOM 966 C C . GLU A 1 119 ? -23.516 -0.215 9.936 1.00 85.50 119 GLU A C 1
ATOM 968 O O . GLU A 1 119 ? -23.866 0.546 9.031 1.00 85.50 119 GLU A O 1
ATOM 973 N N . VAL A 1 120 ? -23.924 -1.483 10.001 1.00 80.25 120 VAL A N 1
ATOM 974 C CA . VAL A 1 120 ? -24.922 -2.068 9.098 1.00 80.25 120 VAL A CA 1
ATOM 975 C C . VAL A 1 120 ? -26.161 -2.428 9.920 1.00 80.25 120 VAL A C 1
ATOM 977 O O . VAL A 1 120 ? -26.236 -3.539 10.461 1.00 80.25 120 VAL A O 1
ATOM 980 N N . PRO A 1 121 ? -27.147 -1.513 10.021 1.00 68.94 121 PRO A N 1
ATOM 981 C CA . PRO A 1 121 ? -28.345 -1.721 10.834 1.00 68.94 121 PRO A CA 1
ATOM 982 C C . PRO A 1 121 ? -29.143 -2.959 10.404 1.00 68.94 121 PRO A C 1
ATOM 984 O O . PRO A 1 121 ? -29.681 -3.684 11.235 1.00 68.94 121 PRO A O 1
ATOM 987 N N . GLU A 1 122 ? -29.165 -3.244 9.101 1.00 69.62 122 GLU A N 1
ATOM 988 C CA . GLU A 1 122 ? -29.945 -4.332 8.498 1.00 69.62 122 GLU A CA 1
ATOM 989 C C . GLU A 1 122 ? -29.353 -5.735 8.750 1.00 69.62 122 GLU A C 1
ATOM 991 O O . GLU A 1 122 ? -30.019 -6.740 8.508 1.00 69.62 122 GLU A O 1
ATOM 996 N N . ALA A 1 123 ? -28.120 -5.832 9.266 1.00 63.59 123 ALA A N 1
ATOM 997 C CA . ALA A 1 123 ? -27.378 -7.087 9.410 1.00 63.59 123 ALA A CA 1
ATOM 998 C C . ALA A 1 123 ? -27.085 -7.457 10.877 1.00 63.59 123 ALA A C 1
ATOM 1000 O O . ALA A 1 123 ? -25.955 -7.817 11.203 1.00 63.59 123 ALA A O 1
ATOM 1001 N N . ASN A 1 124 ? -28.084 -7.396 11.766 1.00 67.62 124 ASN A N 1
ATOM 1002 C CA . ASN A 1 124 ? -27.940 -7.684 13.206 1.00 67.62 124 ASN A CA 1
ATOM 1003 C C . ASN A 1 124 ? -26.892 -6.801 13.913 1.00 67.62 124 ASN A C 1
ATOM 1005 O O . ASN A 1 124 ? -26.102 -7.307 14.711 1.00 67.62 124 ASN A O 1
ATOM 1009 N N . ASN A 1 125 ? -26.877 -5.497 13.622 1.00 71.62 125 ASN A N 1
ATOM 1010 C CA . ASN A 1 125 ? -25.968 -4.539 14.261 1.00 71.62 125 ASN A CA 1
ATOM 1011 C C . ASN A 1 125 ? -24.481 -4.898 14.082 1.00 71.62 125 ASN A C 1
ATOM 1013 O O . ASN A 1 125 ? -23.690 -4.894 15.020 1.00 71.62 125 ASN A O 1
ATOM 1017 N N . ARG A 1 126 ? -24.088 -5.296 12.870 1.00 82.88 126 ARG A N 1
ATOM 1018 C CA . ARG A 1 126 ? -22.689 -5.624 12.574 1.00 82.88 126 ARG A CA 1
ATOM 1019 C C . ARG A 1 126 ? -21.918 -4.391 12.128 1.00 82.88 126 ARG A C 1
ATOM 1021 O O . ARG A 1 126 ? -22.478 -3.475 11.531 1.00 82.88 126 ARG A O 1
ATOM 1028 N N . VAL A 1 127 ? -20.615 -4.413 12.383 1.00 90.00 127 VAL A N 1
ATOM 1029 C CA . VAL A 1 127 ? -19.695 -3.344 11.991 1.00 90.00 127 VAL A CA 1
ATOM 1030 C C . VAL A 1 127 ? -18.870 -3.785 10.783 1.00 90.00 127 VAL A C 1
ATOM 1032 O O . VAL A 1 127 ? -18.307 -4.885 10.764 1.00 90.00 127 VAL A O 1
ATOM 1035 N N . LEU A 1 128 ? -18.796 -2.916 9.777 1.00 92.88 128 LEU A N 1
ATOM 1036 C CA . LEU A 1 128 ? -17.900 -3.021 8.632 1.00 92.88 128 LEU A CA 1
ATOM 1037 C C . LEU A 1 128 ? -16.726 -2.062 8.818 1.00 92.88 128 LEU A C 1
ATOM 1039 O O . LEU A 1 128 ? -16.918 -0.879 9.095 1.00 92.88 128 LEU A O 1
ATOM 1043 N N . LEU A 1 129 ? -15.516 -2.567 8.604 1.00 95.00 129 LEU A N 1
ATOM 1044 C CA . LEU A 1 129 ? -14.342 -1.745 8.353 1.00 95.00 129 LEU A CA 1
ATOM 1045 C C . LEU A 1 129 ? -14.144 -1.645 6.843 1.00 95.00 129 LEU A C 1
ATOM 1047 O O . LEU A 1 129 ? -13.823 -2.642 6.197 1.00 95.00 129 LEU A O 1
ATOM 1051 N N . ARG A 1 130 ? -14.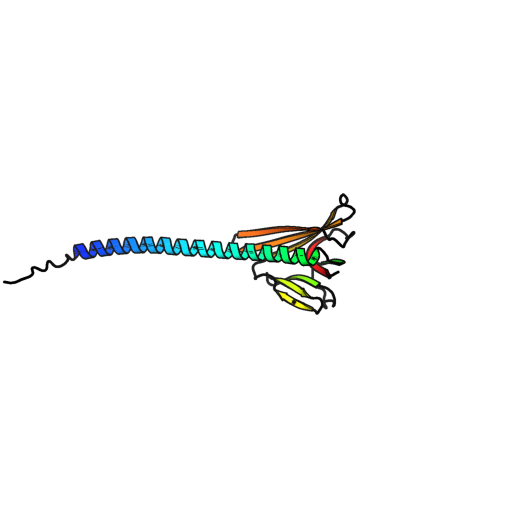306 -0.447 6.293 1.00 96.38 130 ARG A N 1
ATOM 1052 C CA . ARG A 1 130 ? -13.857 -0.108 4.948 1.00 96.38 130 ARG A CA 1
ATOM 1053 C C . ARG A 1 130 ? -12.440 0.444 5.027 1.00 96.38 130 ARG A C 1
ATOM 1055 O O . ARG A 1 130 ? -12.101 1.175 5.956 1.00 96.38 130 ARG A O 1
ATOM 1062 N N . PHE A 1 131 ? -11.613 0.103 4.053 1.00 96.81 131 PHE A N 1
ATOM 1063 C CA . PHE A 1 131 ? -10.314 0.733 3.888 1.00 96.81 131 PHE A CA 1
ATOM 1064 C C . PHE A 1 131 ? -10.000 0.981 2.419 1.00 96.81 131 PHE A C 1
ATOM 1066 O O . PHE A 1 131 ? -10.417 0.218 1.544 1.00 96.81 131 PHE A O 1
ATOM 1073 N N . LYS A 1 132 ? -9.256 2.055 2.171 1.00 97.56 132 LYS A N 1
ATOM 1074 C CA . LYS A 1 132 ? -8.781 2.478 0.859 1.00 97.56 132 LYS A CA 1
ATOM 1075 C C . LYS A 1 132 ? -7.262 2.539 0.888 1.00 97.56 132 LYS A C 1
ATOM 1077 O O . LYS A 1 132 ? -6.687 3.159 1.779 1.00 97.56 132 LYS A O 1
ATOM 1082 N N . ILE A 1 133 ? -6.634 1.894 -0.087 1.00 96.75 133 ILE A N 1
ATOM 1083 C CA . ILE A 1 133 ? -5.190 1.916 -0.309 1.00 96.75 133 ILE A CA 1
ATOM 1084 C C . ILE A 1 133 ? -4.952 2.562 -1.669 1.00 96.75 133 ILE A C 1
ATOM 1086 O O . ILE A 1 133 ? -5.432 2.045 -2.680 1.00 96.75 133 ILE A O 1
ATOM 1090 N N . THR A 1 134 ? -4.205 3.659 -1.697 1.00 95.81 134 THR A N 1
ATOM 1091 C CA . THR A 1 134 ? -3.769 4.316 -2.933 1.00 95.81 134 THR A CA 1
ATOM 1092 C C . THR A 1 134 ? -2.267 4.119 -3.064 1.00 95.81 134 THR A C 1
ATOM 1094 O O . THR A 1 134 ? -1.518 4.490 -2.162 1.00 95.81 134 THR A O 1
ATOM 1097 N N . GLY A 1 135 ? -1.818 3.530 -4.167 1.00 93.94 135 GLY A N 1
ATOM 1098 C CA . GLY A 1 135 ? -0.411 3.543 -4.560 1.00 93.94 135 GLY A CA 1
ATOM 1099 C C . GLY A 1 135 ? -0.219 4.280 -5.873 1.00 93.94 135 GLY A C 1
ATOM 1100 O O . GLY A 1 135 ? -1.163 4.410 -6.656 1.00 93.94 135 GLY A O 1
ATOM 1101 N N . LYS A 1 136 ? 1.004 4.751 -6.103 1.00 88.50 136 LYS A N 1
ATOM 1102 C CA . LYS A 1 136 ? 1.349 5.543 -7.282 1.00 88.50 136 LYS A CA 1
ATOM 1103 C C . LYS A 1 136 ? 2.637 5.063 -7.921 1.00 88.50 136 LYS A C 1
ATOM 1105 O O . LYS A 1 136 ? 3.641 4.851 -7.244 1.00 88.50 136 LYS A O 1
ATOM 1110 N N . ASP A 1 137 ? 2.602 4.956 -9.244 1.00 83.81 137 ASP A N 1
ATOM 1111 C CA . ASP A 1 137 ? 3.765 4.685 -10.079 1.00 83.81 137 ASP A CA 1
ATOM 1112 C C . ASP A 1 137 ? 3.823 5.702 -11.228 1.00 83.81 137 ASP A C 1
ATOM 1114 O O . ASP A 1 137 ? 3.064 5.638 -12.201 1.00 83.81 137 ASP A O 1
ATOM 1118 N N . GLY A 1 138 ? 4.700 6.699 -11.085 1.00 81.50 138 GLY A N 1
ATOM 1119 C CA . GLY A 1 138 ? 4.768 7.842 -11.993 1.00 81.50 138 GLY A CA 1
ATOM 1120 C C . GLY A 1 138 ? 3.479 8.668 -11.969 1.00 81.50 138 GLY A C 1
ATOM 1121 O O . GLY A 1 138 ? 3.128 9.244 -10.946 1.00 81.50 138 GLY A O 1
ATOM 1122 N N . GLU A 1 139 ? 2.785 8.734 -13.105 1.00 78.88 139 GLU A N 1
ATOM 1123 C CA . GLU A 1 139 ? 1.503 9.446 -13.261 1.00 78.88 139 GLU A CA 1
ATOM 1124 C C . GLU A 1 139 ? 0.282 8.529 -13.067 1.00 78.88 139 GLU A C 1
ATOM 1126 O O . GLU A 1 139 ? -0.856 8.978 -13.192 1.00 78.88 139 GLU A O 1
ATOM 1131 N N . GLN A 1 140 ? 0.496 7.231 -12.826 1.00 82.38 140 GLN A N 1
ATOM 1132 C CA . GLN A 1 140 ? -0.584 6.261 -12.710 1.00 82.38 140 GLN A CA 1
ATOM 1133 C C . GLN A 1 140 ? -0.870 5.947 -11.244 1.00 82.38 140 GLN A C 1
ATOM 1135 O O . GLN A 1 140 ? -0.072 5.293 -10.570 1.00 82.38 140 GLN A O 1
ATOM 1140 N N . ASP A 1 141 ? -2.064 6.325 -10.801 1.00 88.12 141 ASP A N 1
ATOM 1141 C CA . ASP A 1 141 ? -2.587 5.916 -9.504 1.00 88.12 141 ASP A CA 1
ATOM 1142 C C . ASP A 1 141 ? -3.266 4.545 -9.623 1.00 88.12 141 ASP A C 1
ATOM 1144 O O . ASP A 1 141 ? -3.946 4.231 -10.613 1.00 88.12 141 ASP A O 1
ATOM 1148 N N . TYR A 1 142 ? -3.100 3.724 -8.590 1.00 91.88 142 TYR A N 1
ATOM 1149 C CA . TYR A 1 142 ? -3.856 2.499 -8.383 1.00 91.88 142 TYR A CA 1
ATOM 1150 C C . TYR A 1 142 ? -4.530 2.547 -7.016 1.00 91.88 142 TYR A C 1
ATOM 1152 O O . TYR A 1 142 ? -3.873 2.650 -5.982 1.00 91.88 142 TYR A O 1
ATOM 1160 N N . ILE A 1 143 ? -5.855 2.434 -7.023 1.00 94.81 143 ILE A N 1
ATOM 1161 C CA . ILE A 1 143 ? -6.687 2.511 -5.825 1.00 94.81 143 ILE A CA 1
ATOM 1162 C C . ILE A 1 143 ? -7.362 1.159 -5.615 1.00 94.81 143 ILE A C 1
ATOM 1164 O O . ILE A 1 143 ? -7.978 0.612 -6.531 1.00 94.81 143 ILE A O 1
ATOM 1168 N N . LEU A 1 144 ? -7.267 0.633 -4.396 1.00 96.25 144 LEU A N 1
ATOM 1169 C CA . LEU A 1 144 ? -8.020 -0.531 -3.947 1.00 96.25 144 LEU A CA 1
ATOM 1170 C C . LEU A 1 144 ? -8.867 -0.146 -2.741 1.00 96.25 144 LEU A C 1
ATOM 1172 O O . LEU A 1 144 ? -8.343 0.278 -1.714 1.00 96.25 144 LEU A O 1
ATOM 1176 N N . GLU A 1 145 ? -10.172 -0.359 -2.864 1.00 97.31 145 GLU A N 1
ATOM 1177 C CA . GLU A 1 145 ? -11.121 -0.266 -1.760 1.00 97.31 145 GLU A CA 1
ATOM 1178 C C . GLU A 1 145 ? -11.591 -1.665 -1.375 1.00 97.31 145 GLU A C 1
ATOM 1180 O O . GLU A 1 145 ? -11.863 -2.506 -2.235 1.00 97.31 145 GLU A O 1
ATOM 1185 N N . SER A 1 146 ? -11.667 -1.927 -0.075 1.00 95.81 146 SER A N 1
ATOM 1186 C CA . SER A 1 146 ? -12.130 -3.204 0.456 1.00 95.81 146 SER A CA 1
ATOM 1187 C C . SER A 1 146 ? -12.941 -2.994 1.724 1.00 95.81 146 SER A C 1
ATOM 1189 O O . SER A 1 146 ? -12.772 -2.008 2.442 1.00 95.81 146 SER A O 1
ATOM 1191 N N . GLU A 1 147 ? -13.825 -3.947 1.998 1.00 95.25 147 GLU A N 1
ATOM 1192 C CA . GLU A 1 147 ? -14.696 -3.950 3.163 1.00 95.25 147 GLU A CA 1
ATOM 1193 C C . GLU A 1 147 ? -14.595 -5.275 3.905 1.00 95.25 147 GLU A C 1
ATOM 1195 O O . GLU A 1 147 ? -14.600 -6.361 3.318 1.00 95.25 147 GLU A O 1
ATOM 1200 N N . VAL A 1 148 ? -14.525 -5.183 5.229 1.00 94.31 148 VAL A N 1
ATOM 1201 C CA . VAL A 1 148 ? -14.346 -6.329 6.110 1.00 94.31 148 VAL A CA 1
ATOM 1202 C C . VAL A 1 148 ? -15.383 -6.279 7.211 1.00 94.31 148 VAL A C 1
ATOM 1204 O O . VAL A 1 148 ? -15.411 -5.362 8.027 1.00 94.31 148 VAL A O 1
ATOM 1207 N N . LEU A 1 149 ? -16.213 -7.314 7.260 1.00 92.75 149 LEU A N 1
ATOM 1208 C CA . LEU A 1 149 ? -17.118 -7.548 8.373 1.00 92.75 149 LEU A CA 1
ATOM 1209 C C . LEU A 1 149 ? -16.322 -7.978 9.609 1.00 92.75 149 LEU A C 1
ATOM 1211 O O . LEU A 1 149 ? -15.548 -8.938 9.550 1.00 92.75 149 LEU A O 1
ATOM 1215 N N . LEU A 1 150 ? -16.517 -7.270 10.720 1.00 92.81 150 LEU A N 1
ATOM 1216 C CA . LEU A 1 150 ? -15.860 -7.564 11.990 1.00 92.81 150 LEU A CA 1
ATOM 1217 C C . LEU A 1 150 ? -16.684 -8.607 12.752 1.00 92.81 150 LEU A C 1
ATOM 1219 O O . LEU A 1 150 ? -17.762 -8.316 13.262 1.00 92.81 150 LEU A O 1
ATOM 1223 N N . ASN A 1 151 ? -16.188 -9.842 12.829 1.00 90.12 151 ASN A N 1
ATOM 1224 C CA . ASN A 1 151 ? -16.969 -10.974 13.341 1.00 90.12 151 ASN A CA 1
ATOM 1225 C C . ASN A 1 151 ? -17.261 -10.892 14.847 1.00 90.12 151 ASN A C 1
ATOM 1227 O O . ASN A 1 151 ? -18.306 -11.359 15.294 1.00 90.12 151 ASN A O 1
ATOM 1231 N N . ASN A 1 152 ? -16.339 -10.311 15.620 1.00 89.88 152 ASN A N 1
ATOM 1232 C CA . ASN A 1 152 ? -16.398 -10.284 17.085 1.00 89.88 152 ASN A CA 1
ATOM 1233 C C . ASN A 1 152 ? -16.795 -8.908 17.651 1.00 89.88 152 ASN A C 1
ATOM 1235 O O . ASN A 1 152 ? -16.741 -8.712 18.864 1.00 89.88 152 ASN A O 1
ATOM 1239 N N . ILE A 1 153 ? -17.168 -7.948 16.795 1.00 87.62 153 ILE A N 1
ATOM 1240 C CA . ILE A 1 153 ? -17.501 -6.575 17.189 1.00 87.62 153 ILE A CA 1
ATOM 1241 C C . ILE A 1 153 ? -18.906 -6.238 16.685 1.00 87.62 153 ILE A C 1
ATOM 1243 O O . ILE A 1 153 ? -19.162 -6.208 15.484 1.00 87.62 153 ILE A O 1
ATOM 1247 N N . SER A 1 154 ? -19.813 -5.968 17.622 1.00 79.69 154 SER A N 1
ATOM 1248 C CA . SER A 1 154 ? -21.246 -5.770 17.365 1.00 79.69 154 SER A CA 1
ATOM 1249 C C . SER A 1 154 ? -21.728 -4.327 17.549 1.00 79.69 154 SER A C 1
ATOM 1251 O O . SER A 1 154 ? -22.924 -4.075 17.511 1.00 79.69 154 SER A O 1
ATOM 1253 N N . SER A 1 155 ? -20.835 -3.385 17.859 1.00 80.12 155 SER A N 1
ATOM 1254 C CA . SER A 1 155 ? -21.172 -1.961 17.974 1.00 80.12 155 SER A CA 1
ATOM 1255 C C . SER A 1 155 ? -19.893 -1.131 18.043 1.00 80.12 155 SER A C 1
ATOM 1257 O O . SER A 1 155 ? -19.095 -1.302 18.964 1.00 80.12 155 SER A O 1
ATOM 1259 N N . LEU A 1 156 ? -19.721 -0.208 17.101 1.00 81.44 156 LEU A N 1
ATOM 1260 C CA . LEU A 1 156 ? -18.709 0.848 17.115 1.00 81.44 156 LEU A CA 1
ATOM 1261 C C . LEU A 1 156 ? -19.317 2.085 16.460 1.00 81.44 156 LEU A C 1
ATOM 1263 O O . LEU A 1 156 ? -20.023 1.964 15.461 1.00 81.44 156 LEU A O 1
ATOM 1267 N N . SER A 1 157 ? -19.020 3.263 17.003 1.00 85.06 157 SER A N 1
ATOM 1268 C CA . SER A 1 157 ? -19.441 4.516 16.385 1.00 85.06 157 SER A CA 1
ATOM 1269 C C . SER A 1 157 ? -18.809 4.654 14.995 1.00 85.06 157 SER A C 1
ATOM 1271 O O . SER A 1 157 ? -17.602 4.418 14.866 1.00 85.06 157 SER A O 1
ATOM 1273 N N . PRO A 1 158 ? -19.580 5.055 13.970 1.00 87.50 158 PRO A N 1
ATOM 1274 C CA . PRO A 1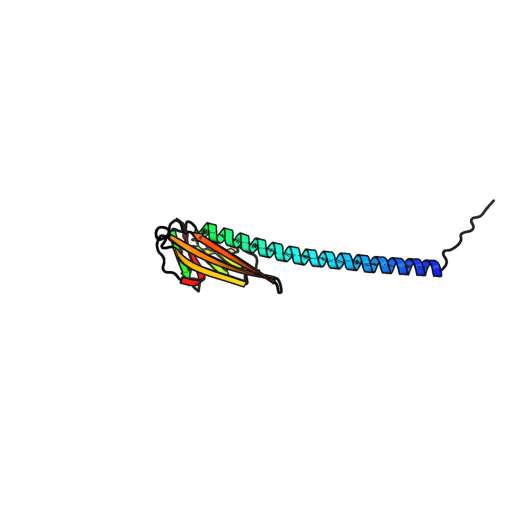 158 ? -19.026 5.377 12.664 1.00 87.50 158 PRO A CA 1
ATOM 1275 C C . PRO A 1 158 ? -17.953 6.461 12.772 1.00 87.50 158 PRO A C 1
ATOM 1277 O O . PRO A 1 158 ? -18.116 7.441 13.501 1.00 87.50 158 PRO A O 1
ATOM 1280 N N . ILE A 1 159 ? -16.857 6.276 12.047 1.00 92.62 159 ILE A N 1
ATOM 1281 C CA . ILE A 1 159 ? -15.741 7.223 11.961 1.00 92.62 159 ILE A CA 1
ATOM 1282 C C . ILE A 1 159 ? -15.046 7.017 10.615 1.00 92.62 159 ILE A C 1
ATOM 1284 O O . ILE A 1 159 ? -14.919 5.878 10.173 1.00 92.62 159 ILE A O 1
ATOM 1288 N N . SER A 1 160 ? -14.628 8.092 9.955 1.00 91.88 160 SER A N 1
ATOM 1289 C CA . SER A 1 160 ? -13.989 8.069 8.634 1.00 91.88 160 SER A CA 1
ATOM 1290 C C . SER A 1 160 ? -12.630 8.755 8.668 1.00 91.88 160 SER A C 1
ATOM 1292 O O . SER A 1 160 ? -12.286 9.402 9.655 1.00 91.88 160 SER A O 1
ATOM 1294 N N . ASP A 1 161 ? -11.888 8.620 7.568 1.00 92.00 161 ASP A N 1
ATOM 1295 C CA . ASP A 1 161 ? -10.680 9.401 7.274 1.00 92.00 161 ASP A CA 1
ATOM 1296 C C . ASP A 1 161 ? -9.529 9.205 8.268 1.00 92.00 161 ASP A C 1
ATOM 1298 O O . ASP A 1 161 ? -8.658 10.056 8.407 1.00 92.00 161 ASP A O 1
ATOM 1302 N N . MET A 1 162 ? -9.502 8.045 8.927 1.00 94.38 162 MET A N 1
ATOM 1303 C CA . MET A 1 162 ? -8.470 7.687 9.897 1.00 94.38 162 MET A CA 1
ATOM 1304 C C . MET A 1 162 ? -7.322 6.948 9.205 1.00 94.38 162 MET A C 1
ATOM 1306 O O . MET A 1 162 ? -7.554 6.122 8.323 1.00 94.38 162 MET A O 1
ATOM 1310 N N . SER A 1 163 ? -6.083 7.177 9.635 1.00 93.56 163 SER A N 1
ATOM 1311 C CA . SER A 1 163 ? -4.877 6.597 9.014 1.00 93.56 163 SER A CA 1
ATOM 1312 C C . SER A 1 163 ? -4.308 5.386 9.769 1.00 93.56 163 SER A C 1
ATOM 1314 O O . SER A 1 163 ? -3.491 4.632 9.232 1.00 93.56 163 SER A O 1
ATOM 1316 N N . VAL A 1 164 ? -4.746 5.177 11.016 1.00 95.88 164 VAL A N 1
ATOM 1317 C CA . VAL A 1 164 ? -4.251 4.132 11.917 1.00 95.88 164 VAL A CA 1
ATOM 1318 C C . VAL A 1 164 ? -5.396 3.247 12.400 1.00 95.88 164 VAL A C 1
ATOM 1320 O O . VAL A 1 164 ? -6.425 3.722 12.884 1.00 95.88 164 VAL A O 1
ATOM 1323 N N . VAL A 1 165 ? -5.179 1.933 12.350 1.00 96.12 165 VAL A N 1
ATOM 1324 C CA . VAL A 1 165 ? -6.024 0.933 13.013 1.00 96.12 165 VAL A CA 1
ATOM 1325 C C . VAL A 1 165 ? -5.274 0.381 14.210 1.00 96.12 165 VAL A C 1
ATOM 1327 O O . VAL A 1 165 ? -4.217 -0.227 14.056 1.00 96.12 165 VAL A O 1
ATOM 1330 N N . ARG A 1 166 ? -5.863 0.503 15.397 1.00 95.50 166 ARG A N 1
ATOM 1331 C CA . ARG A 1 166 ? -5.441 -0.218 16.599 1.00 95.50 166 ARG A CA 1
ATOM 1332 C C . ARG A 1 166 ? -6.422 -1.346 16.886 1.00 95.50 166 ARG A C 1
ATOM 1334 O O . ARG A 1 166 ? -7.626 -1.103 16.967 1.00 95.50 166 ARG A O 1
ATOM 1341 N N . TYR A 1 167 ? -5.936 -2.561 17.115 1.00 95.25 167 TYR A N 1
ATOM 1342 C CA . TYR A 1 167 ? -6.798 -3.714 17.376 1.00 95.25 167 TYR A CA 1
ATOM 1343 C C . TYR A 1 167 ? -6.196 -4.717 18.367 1.00 95.25 167 TYR A C 1
ATOM 1345 O O . TYR A 1 167 ? -5.008 -4.686 18.679 1.00 95.25 167 TYR A O 1
ATOM 1353 N N . LYS A 1 168 ? -7.041 -5.613 18.886 1.00 94.12 168 LYS A N 1
ATOM 1354 C CA . LYS A 1 168 ? -6.634 -6.788 19.675 1.00 94.12 168 LYS A CA 1
ATOM 1355 C C . LYS A 1 168 ? -7.130 -8.051 19.004 1.00 94.12 168 LYS A C 1
ATOM 1357 O O . LYS A 1 168 ? -8.273 -8.085 18.547 1.00 94.12 168 LYS A O 1
ATOM 1362 N N . LYS A 1 169 ? -6.300 -9.090 18.976 1.00 89.44 169 LYS A N 1
ATOM 1363 C CA . LYS A 1 169 ? -6.727 -10.420 18.532 1.00 89.44 169 LYS A CA 1
ATOM 1364 C C . LYS A 1 169 ? -7.589 -11.094 19.602 1.00 89.44 169 LYS A C 1
ATOM 1366 O O . LYS A 1 169 ? -7.543 -10.716 20.774 1.00 89.44 169 LYS A O 1
ATOM 1371 N N . SER A 1 170 ? -8.453 -12.000 19.146 1.00 77.31 170 SER A N 1
ATOM 1372 C CA . SER A 1 170 ? -9.279 -12.841 20.017 1.00 77.31 170 SER A CA 1
ATOM 1373 C C . SER A 1 170 ? -8.449 -13.862 20.779 1.00 77.31 170 SER A C 1
ATOM 1375 O O . SER A 1 170 ? -7.391 -14.267 20.256 1.00 77.31 170 SER A O 1
#

Sequence (170 aa):
MLLDDKRGISFLETLMVLSLISMVLVLGYSFYAFGARIFAIGESQTNMQRDIRLAADFITREVRNSRSLSLMDFLDSPIKENFYYIYLEHNCIKHIDQDGMESRKTDAVIEELIFELKEVPEANNRVLLRFKITGKDGEQDYILESEVLLNNISSLSPISDMSVVRYKKS

Secondary structure (DSSP, 8-state):
-------PPPHHHHHHHHHHHHHHHHHHHHHHHHHHHHHHHHHHHHHHHHHHHHHHHHHHHHHTTEEEEEEESS--SSPPTT-EEEEEETTEEEEE-TT--EEE-S-TTEEEEEEEEEEETTTTSEEEEEEEEEEEETTEEEEEEEEEE-TT------EEEE-EEEEEE-

Foldseek 3Di:
DDDDDDPDDDPVNVVVVVVVVVVVVVVVVVVVVVVVVVVVVVVVVVQLVVQVVQVVVVVQVVQQQFQDKDFAQDADVVHDAQKKKWFDDQLFIWIADNHRDIDTRGPNFWDAKKWKWDFDPPPQQWIKIKMKTWGDDPPDIDIDIDIHIRPNDRDDDIDIGGGMMMTHHD

Radius of gyration: 29.28 Å; chains: 1; bounding box: 78×34×89 Å